Protein AF-A0A7C1NI62-F1 (afdb_monomer_lite)

Sequence (114 aa):
SSSGKDPSDSQQQLIILHDILIEHLDREDHMVYSRLREAALGNERVTTILDRFDDDLLELTIAAKEFFAVSSTDTKRRMDHIRDYGTFFIMLKEQLEREESILFPEYERLSNAS

Structure (mmCIF, N/CA/C/O backbone):
data_AF-A0A7C1NI62-F1
#
_entry.id   AF-A0A7C1NI62-F1
#
loop_
_atom_site.group_PDB
_atom_site.id
_atom_site.type_symbol
_atom_site.label_atom_id
_atom_site.label_alt_id
_atom_site.label_comp_id
_atom_site.label_asym_id
_atom_site.label_entity_id
_atom_site.label_seq_id
_atom_site.pdbx_PDB_ins_code
_atom_site.Cartn_x
_atom_site.Cartn_y
_atom_site.Cartn_z
_atom_site.occupancy
_atom_site.B_iso_or_equiv
_atom_site.auth_seq_id
_atom_site.auth_comp_id
_atom_site.auth_asym_id
_atom_site.auth_atom_id
_atom_site.pdbx_PDB_model_num
ATOM 1 N N . SER A 1 1 ? 34.321 7.504 -23.810 1.00 35.88 1 SER A N 1
ATOM 2 C CA . SER A 1 1 ? 33.676 6.228 -24.169 1.00 35.88 1 SER A CA 1
ATOM 3 C C . SER A 1 1 ? 32.453 6.029 -23.303 1.00 35.88 1 SER A C 1
ATOM 5 O O . SER A 1 1 ? 32.508 6.342 -22.121 1.00 35.88 1 SER A O 1
ATOM 7 N N . SER A 1 2 ? 31.342 5.645 -23.925 1.00 43.16 2 SER A N 1
ATOM 8 C CA . SER A 1 2 ? 29.996 5.590 -23.354 1.00 43.16 2 SER A CA 1
ATOM 9 C C . SER A 1 2 ? 29.903 4.654 -22.150 1.00 43.16 2 SER A C 1
ATOM 11 O O . SER A 1 2 ? 30.190 3.466 -22.276 1.00 43.16 2 SER A O 1
ATOM 13 N N . SER A 1 3 ? 29.439 5.176 -21.015 1.00 47.72 3 SER A N 1
ATOM 14 C CA . SER A 1 3 ? 28.940 4.362 -19.906 1.00 47.72 3 SER A CA 1
ATOM 15 C C . SER A 1 3 ? 27.538 3.873 -20.278 1.00 47.72 3 SER A C 1
ATOM 17 O O . SER A 1 3 ? 26.534 4.494 -19.938 1.00 47.72 3 SER A O 1
ATOM 19 N N . GLY A 1 4 ? 27.474 2.835 -21.109 1.00 45.53 4 GLY A N 1
ATOM 20 C CA . GLY A 1 4 ? 26.253 2.066 -21.309 1.00 45.53 4 GLY A CA 1
ATOM 21 C C . GLY A 1 4 ? 26.228 0.983 -20.244 1.00 45.53 4 GLY A C 1
ATOM 22 O O . GLY A 1 4 ? 27.033 0.062 -20.321 1.00 45.53 4 GLY A O 1
ATOM 23 N N . LYS A 1 5 ? 25.360 1.113 -19.233 1.00 47.34 5 LYS A N 1
ATOM 24 C CA . LYS A 1 5 ? 25.010 -0.029 -18.378 1.00 47.34 5 LYS A CA 1
ATOM 25 C C . LYS A 1 5 ? 24.487 -1.138 -19.288 1.00 47.34 5 LYS A C 1
ATOM 27 O O . LYS A 1 5 ? 23.650 -0.863 -20.150 1.00 47.34 5 LYS A O 1
ATOM 32 N N . ASP A 1 6 ? 25.009 -2.345 -19.112 1.00 49.12 6 ASP A N 1
ATOM 33 C CA . ASP A 1 6 ? 24.606 -3.505 -19.898 1.00 49.12 6 ASP A CA 1
ATOM 34 C C . ASP A 1 6 ? 23.080 -3.700 -19.749 1.00 49.12 6 ASP A C 1
ATOM 36 O O . ASP A 1 6 ? 22.568 -3.651 -18.623 1.00 49.12 6 ASP A O 1
ATOM 40 N N . PRO A 1 7 ? 22.306 -3.855 -20.840 1.00 51.66 7 PRO A N 1
ATOM 41 C CA . PRO A 1 7 ? 20.851 -3.999 -20.770 1.00 51.66 7 PRO A CA 1
ATOM 42 C C . PRO A 1 7 ? 20.392 -5.157 -19.869 1.00 51.66 7 PRO A C 1
ATOM 44 O O . PRO A 1 7 ? 19.306 -5.077 -19.291 1.00 51.66 7 PRO A O 1
ATOM 47 N N . SER A 1 8 ? 21.232 -6.188 -19.708 1.00 59.50 8 SER A N 1
ATOM 48 C CA . SER A 1 8 ? 21.014 -7.318 -18.797 1.00 59.50 8 SER A CA 1
ATOM 49 C C . SER A 1 8 ? 20.916 -6.887 -17.335 1.00 59.50 8 SER A C 1
ATOM 51 O O . SER A 1 8 ? 20.018 -7.334 -16.625 1.00 59.50 8 SER A O 1
ATOM 53 N N . ASP A 1 9 ? 21.777 -5.967 -16.897 1.00 69.81 9 ASP A N 1
ATOM 54 C CA . ASP A 1 9 ? 21.857 -5.548 -15.494 1.00 69.81 9 ASP A CA 1
ATOM 55 C C . ASP A 1 9 ? 20.628 -4.732 -15.088 1.00 69.81 9 ASP A C 1
ATOM 57 O O . ASP A 1 9 ? 20.131 -4.841 -13.970 1.00 69.81 9 ASP A O 1
ATOM 61 N N . SER A 1 10 ? 20.107 -3.922 -16.013 1.00 69.44 10 SER A N 1
ATOM 62 C CA . SER A 1 10 ? 18.945 -3.066 -15.747 1.00 69.44 10 SER A CA 1
ATOM 63 C C . SER A 1 10 ? 17.640 -3.868 -15.731 1.00 69.44 10 SER A C 1
ATOM 65 O O . SER A 1 10 ? 16.777 -3.620 -14.894 1.00 69.44 10 SER A O 1
ATOM 67 N N . GLN A 1 11 ? 17.502 -4.866 -16.610 1.00 71.62 11 GLN A N 1
ATOM 68 C CA . GLN A 1 11 ? 16.352 -5.777 -16.595 1.00 71.62 11 GLN A CA 1
ATOM 69 C C . GLN A 1 11 ? 16.352 -6.670 -15.353 1.00 71.62 11 GLN A C 1
ATOM 71 O O . GLN A 1 11 ? 15.312 -6.848 -14.724 1.00 71.62 11 GLN A O 1
ATOM 76 N N . GLN A 1 12 ? 17.518 -7.181 -14.958 1.00 78.06 12 GLN A N 1
ATOM 77 C CA . GLN A 1 12 ? 17.641 -7.993 -13.752 1.00 78.06 12 GLN A CA 1
ATOM 78 C C . GLN A 1 12 ? 17.304 -7.195 -12.484 1.00 78.06 12 GLN A C 1
ATOM 80 O O . GLN A 1 12 ? 16.636 -7.717 -11.596 1.00 78.06 12 GLN A O 1
ATOM 85 N N . GLN A 1 13 ? 17.690 -5.917 -12.413 1.00 80.44 13 GLN A N 1
ATOM 86 C CA . GLN A 1 13 ? 17.309 -5.031 -11.305 1.00 80.44 13 GLN A CA 1
ATOM 87 C C . GLN A 1 13 ? 15.797 -4.795 -11.219 1.00 80.44 13 GLN A C 1
ATOM 89 O O . GLN A 1 13 ? 15.260 -4.752 -10.116 1.00 80.44 13 GLN A O 1
ATOM 94 N N . LEU A 1 14 ? 15.103 -4.679 -12.356 1.00 78.81 14 LEU A N 1
ATOM 95 C CA . LEU A 1 14 ? 13.644 -4.533 -12.376 1.00 78.81 14 LEU A CA 1
ATOM 96 C C . LEU A 1 14 ? 12.926 -5.795 -11.889 1.00 78.81 14 LEU A C 1
ATOM 98 O O . LEU A 1 14 ? 11.944 -5.678 -11.165 1.00 78.81 14 LEU A O 1
ATOM 102 N N . ILE A 1 15 ? 13.431 -6.983 -12.237 1.00 81.44 15 ILE A N 1
ATOM 103 C CA . ILE A 1 15 ? 12.891 -8.258 -11.737 1.00 81.44 15 ILE A CA 1
ATOM 104 C C . ILE A 1 15 ? 13.082 -8.356 -10.221 1.00 81.44 15 ILE A C 1
ATOM 106 O O . ILE A 1 15 ? 12.140 -8.655 -9.500 1.00 81.44 15 ILE A O 1
ATOM 110 N N . ILE A 1 16 ? 14.277 -8.031 -9.721 1.00 86.12 16 ILE A N 1
ATOM 111 C CA . ILE A 1 16 ? 14.546 -8.035 -8.277 1.00 86.12 16 ILE A CA 1
ATOM 112 C C . ILE A 1 16 ? 13.618 -7.054 -7.549 1.00 86.12 16 ILE A C 1
ATOM 114 O O . ILE A 1 16 ? 13.064 -7.391 -6.507 1.00 86.12 16 ILE A O 1
ATOM 118 N N . LEU A 1 17 ? 13.429 -5.849 -8.094 1.00 84.81 17 LEU A N 1
ATOM 119 C CA . LEU A 1 17 ? 12.518 -4.860 -7.518 1.00 84.81 17 LEU A CA 1
ATOM 120 C C . LEU A 1 17 ? 11.069 -5.361 -7.501 1.00 84.81 17 LEU A C 1
ATOM 122 O O . LEU A 1 17 ? 10.385 -5.176 -6.499 1.00 84.81 17 LEU A O 1
ATOM 126 N N . HIS A 1 18 ? 10.614 -5.983 -8.592 1.00 85.94 18 HIS A N 1
ATOM 127 C CA . HIS A 1 18 ? 9.293 -6.601 -8.669 1.00 85.94 18 HIS A CA 1
ATOM 128 C C . HIS A 1 18 ? 9.100 -7.627 -7.549 1.00 85.94 18 HIS A C 1
ATOM 130 O O . HIS A 1 18 ? 8.122 -7.551 -6.812 1.00 85.94 18 HIS A O 1
ATOM 136 N N . ASP A 1 19 ? 10.050 -8.546 -7.388 1.00 87.88 19 ASP A N 1
ATOM 137 C CA . ASP A 1 19 ? 9.937 -9.630 -6.413 1.00 87.88 19 ASP A CA 1
ATOM 138 C C . ASP A 1 19 ? 9.943 -9.102 -4.971 1.00 87.88 19 ASP A C 1
ATOM 140 O O . ASP A 1 19 ? 9.117 -9.523 -4.164 1.00 87.88 19 ASP A O 1
ATOM 144 N N . ILE A 1 20 ? 10.801 -8.118 -4.668 1.00 90.50 20 ILE A N 1
ATOM 145 C CA . ILE A 1 20 ? 10.824 -7.442 -3.360 1.00 90.50 20 ILE A CA 1
ATOM 146 C C . ILE A 1 20 ? 9.487 -6.750 -3.077 1.00 90.50 20 ILE A C 1
ATOM 148 O O . ILE A 1 20 ? 8.977 -6.837 -1.963 1.00 90.50 20 ILE A O 1
ATOM 152 N N . LEU A 1 21 ? 8.917 -6.057 -4.067 1.00 89.06 21 LEU A N 1
ATOM 153 C CA . LEU A 1 21 ? 7.648 -5.355 -3.896 1.00 89.06 21 LEU A CA 1
ATOM 154 C C . LEU A 1 21 ? 6.494 -6.333 -3.654 1.00 89.06 21 LEU A C 1
ATOM 156 O O . LEU A 1 21 ? 5.674 -6.095 -2.773 1.00 89.06 21 LEU A O 1
ATOM 160 N N . ILE A 1 22 ? 6.440 -7.441 -4.396 1.00 90.06 22 ILE A N 1
ATOM 161 C CA . ILE A 1 22 ? 5.418 -8.474 -4.194 1.00 90.06 22 ILE A CA 1
ATOM 162 C C . ILE A 1 22 ? 5.536 -9.094 -2.801 1.00 90.06 22 ILE A C 1
ATOM 164 O O . ILE A 1 22 ? 4.525 -9.225 -2.117 1.00 90.06 22 ILE A O 1
ATOM 168 N N . GLU A 1 23 ? 6.748 -9.438 -2.360 1.00 92.69 23 GLU A N 1
ATOM 169 C CA . GLU A 1 23 ? 6.968 -9.982 -1.014 1.00 92.69 23 GLU A CA 1
ATOM 170 C C . GLU A 1 23 ? 6.544 -8.988 0.078 1.00 92.69 23 GLU A C 1
ATOM 172 O O . GLU A 1 23 ? 5.929 -9.371 1.074 1.00 92.69 23 GLU A O 1
ATOM 177 N N . HIS A 1 24 ? 6.849 -7.704 -0.116 1.00 91.56 24 HIS A N 1
ATOM 178 C CA . HIS A 1 24 ? 6.466 -6.645 0.807 1.00 91.56 24 HIS A CA 1
ATOM 179 C C . HIS A 1 24 ? 4.941 -6.508 0.928 1.00 91.56 24 HIS A C 1
ATOM 181 O O . HIS A 1 24 ? 4.420 -6.602 2.039 1.00 91.56 24 HIS A O 1
ATOM 187 N N . LEU A 1 25 ? 4.235 -6.386 -0.199 1.00 91.44 25 LEU A N 1
ATOM 188 C CA . LEU A 1 25 ? 2.775 -6.252 -0.232 1.00 91.44 25 LEU A CA 1
ATOM 189 C C . LEU A 1 25 ? 2.072 -7.488 0.347 1.00 91.44 25 LEU A C 1
ATOM 191 O O . LEU A 1 25 ? 1.110 -7.360 1.100 1.00 91.44 25 LEU A O 1
ATOM 195 N N . ASP A 1 26 ? 2.567 -8.691 0.040 1.00 92.56 26 ASP A N 1
ATOM 196 C CA . ASP A 1 26 ? 2.017 -9.935 0.587 1.00 92.56 26 ASP A CA 1
ATOM 197 C C . ASP A 1 26 ? 2.152 -9.974 2.114 1.00 92.56 26 ASP A C 1
ATOM 199 O O . ASP A 1 26 ? 1.212 -10.322 2.834 1.00 92.56 26 ASP A O 1
ATOM 203 N N . ARG A 1 27 ? 3.305 -9.551 2.639 1.00 93.75 27 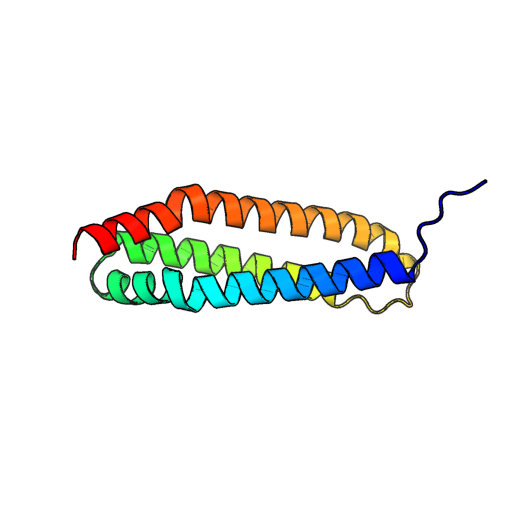ARG A N 1
ATOM 204 C CA . ARG A 1 27 ? 3.527 -9.472 4.082 1.00 93.75 27 ARG A CA 1
ATOM 205 C C . ARG A 1 27 ? 2.583 -8.477 4.750 1.00 93.75 27 ARG A C 1
ATOM 207 O O . ARG A 1 27 ? 2.051 -8.775 5.821 1.00 93.75 27 ARG A O 1
ATOM 214 N N . GLU A 1 28 ? 2.392 -7.307 4.157 1.00 93.44 28 GLU A N 1
ATOM 215 C CA . GLU A 1 28 ? 1.485 -6.292 4.689 1.00 93.44 28 GLU A CA 1
ATOM 216 C C . GLU A 1 28 ? 0.035 -6.753 4.665 1.00 93.44 28 GLU A C 1
ATOM 218 O O . GLU A 1 28 ? -0.675 -6.554 5.655 1.00 93.44 28 GLU A O 1
ATOM 223 N N . ASP A 1 29 ? -0.396 -7.419 3.591 1.00 93.38 29 ASP A N 1
ATOM 224 C CA . ASP A 1 29 ? -1.754 -7.944 3.488 1.00 93.38 29 ASP A CA 1
ATOM 225 C C . ASP A 1 29 ? -2.054 -8.934 4.623 1.00 93.38 29 ASP A C 1
ATOM 227 O O . ASP A 1 29 ? -3.054 -8.805 5.342 1.00 93.38 29 ASP A O 1
ATOM 231 N N . HIS A 1 30 ? -1.126 -9.867 4.852 1.00 94.00 30 HIS A N 1
ATOM 232 C CA . HIS A 1 30 ? -1.252 -10.894 5.881 1.00 94.00 30 HIS A CA 1
ATOM 233 C C . HIS A 1 30 ? -1.138 -10.350 7.308 1.00 94.00 30 HIS A C 1
ATOM 235 O O . HIS A 1 30 ? -1.847 -10.823 8.199 1.00 94.00 30 HIS A O 1
ATOM 241 N N . MET A 1 31 ? -0.234 -9.398 7.555 1.00 92.56 31 MET A N 1
ATOM 242 C CA . MET A 1 31 ? 0.067 -8.932 8.912 1.00 92.56 31 MET A CA 1
ATOM 243 C C . MET A 1 31 ? -0.766 -7.722 9.333 1.00 92.56 31 MET A C 1
ATOM 245 O O . MET A 1 31 ? -1.288 -7.693 10.447 1.00 92.56 31 MET A O 1
ATOM 249 N N . VAL A 1 32 ? -0.866 -6.717 8.465 1.00 94.25 32 VAL A N 1
ATOM 250 C CA . VAL A 1 32 ? -1.407 -5.396 8.802 1.00 94.25 32 VAL A CA 1
ATOM 251 C C . VAL A 1 32 ? -2.840 -5.276 8.305 1.00 94.25 32 VAL A C 1
ATOM 253 O O . VAL A 1 32 ? -3.761 -5.148 9.117 1.00 94.25 32 VAL A O 1
ATOM 256 N N . TYR A 1 33 ? -3.054 -5.372 6.991 1.00 94.38 33 TYR A N 1
ATOM 257 C CA . TYR A 1 33 ? -4.372 -5.141 6.398 1.00 94.38 33 TYR A CA 1
ATOM 258 C C . TYR A 1 33 ? -5.399 -6.166 6.875 1.00 94.38 33 TYR A C 1
ATOM 260 O O . TYR A 1 33 ? -6.515 -5.785 7.214 1.00 94.38 33 TYR A O 1
ATOM 268 N N . SER A 1 34 ? -5.032 -7.447 6.992 1.00 94.12 34 SER A N 1
ATOM 269 C CA . SER A 1 34 ? -5.895 -8.487 7.571 1.00 94.12 34 SER A CA 1
ATOM 270 C C . SER A 1 34 ? -6.450 -8.086 8.944 1.00 94.12 34 SER A C 1
ATOM 272 O O . SER A 1 34 ? -7.665 -8.063 9.154 1.00 94.12 34 SER A O 1
ATOM 274 N N . ARG A 1 35 ? -5.572 -7.664 9.862 1.00 93.38 35 ARG A N 1
ATOM 275 C CA . ARG A 1 35 ? -5.964 -7.282 11.222 1.00 93.38 35 ARG A CA 1
ATOM 276 C C . ARG A 1 35 ? -6.821 -6.018 11.246 1.00 93.38 35 ARG A C 1
ATOM 278 O O . ARG A 1 35 ? -7.772 -5.924 12.024 1.00 93.38 35 ARG A O 1
ATOM 285 N N . LEU A 1 36 ? -6.494 -5.043 10.401 1.00 94.25 36 LEU A N 1
ATOM 286 C CA . LEU A 1 36 ? -7.285 -3.824 10.271 1.00 94.25 36 LEU A CA 1
ATOM 287 C C . LEU A 1 36 ? -8.673 -4.119 9.696 1.00 94.25 36 LEU A C 1
ATOM 289 O O . LEU A 1 36 ? -9.654 -3.570 10.196 1.00 94.25 36 LEU A O 1
ATOM 293 N N . ARG A 1 37 ? -8.784 -5.022 8.713 1.00 95.19 37 ARG A N 1
ATOM 294 C CA . ARG A 1 37 ? -10.068 -5.450 8.133 1.00 95.19 37 ARG A CA 1
ATOM 295 C C . ARG A 1 37 ? -10.968 -6.106 9.175 1.00 95.19 37 ARG A C 1
ATOM 297 O O . ARG A 1 37 ? -12.157 -5.806 9.226 1.00 95.19 37 ARG A O 1
ATOM 304 N N . GLU A 1 38 ? -10.410 -6.931 10.061 1.00 93.69 38 GLU A N 1
ATOM 305 C CA . GLU A 1 38 ? -11.161 -7.468 11.203 1.00 93.69 38 GLU A CA 1
ATOM 306 C C . GLU A 1 38 ? -11.666 -6.356 12.132 1.00 93.69 38 GLU A C 1
ATOM 308 O O . GLU A 1 38 ? -12.828 -6.357 12.541 1.00 93.69 38 GLU A O 1
ATOM 313 N N . ALA A 1 39 ? -10.802 -5.394 12.468 1.00 92.44 39 ALA A N 1
ATOM 314 C CA . ALA A 1 39 ? -11.152 -4.292 13.359 1.00 92.44 39 ALA A CA 1
ATOM 315 C C . ALA A 1 39 ? -12.194 -3.338 12.747 1.00 92.44 39 ALA A C 1
ATOM 317 O O . ALA A 1 39 ? -13.014 -2.776 13.478 1.00 92.44 39 ALA A O 1
ATOM 318 N N . ALA A 1 40 ? -12.202 -3.183 11.422 1.00 95.12 40 ALA A N 1
ATOM 319 C CA . ALA A 1 40 ? -13.137 -2.330 10.694 1.00 95.12 40 ALA A CA 1
ATOM 320 C C . ALA A 1 40 ? -14.605 -2.766 10.839 1.00 95.12 40 ALA A C 1
ATOM 322 O O . ALA A 1 40 ? -15.491 -1.920 10.756 1.00 95.12 40 ALA A O 1
ATOM 323 N N . LEU A 1 41 ? -14.886 -4.042 11.138 1.00 92.50 41 LEU A N 1
ATOM 324 C CA . LEU A 1 41 ? -16.257 -4.565 11.282 1.00 92.50 41 LEU A CA 1
ATOM 325 C C . LEU A 1 41 ? -17.099 -3.843 12.350 1.00 92.50 41 LEU A C 1
ATOM 327 O O . LEU A 1 41 ? -18.327 -3.903 12.309 1.00 92.50 41 LEU A O 1
ATOM 331 N N . GLY A 1 42 ? -16.459 -3.167 13.305 1.00 90.56 42 GLY A N 1
ATOM 332 C CA . GLY A 1 42 ? -17.132 -2.372 14.335 1.00 90.56 42 GLY A CA 1
ATOM 333 C C . GLY A 1 42 ? -16.493 -1.008 14.580 1.00 90.56 42 GLY A C 1
ATOM 334 O O . GLY A 1 42 ? -16.770 -0.391 15.608 1.00 90.56 42 GLY A O 1
ATOM 335 N N . ASN A 1 43 ? -15.613 -0.548 13.687 1.00 93.12 43 ASN A N 1
ATOM 336 C CA . ASN A 1 43 ? -14.837 0.671 13.884 1.00 93.12 43 ASN A CA 1
ATOM 337 C C . ASN A 1 43 ? -14.795 1.515 12.604 1.00 93.12 43 ASN A C 1
ATOM 339 O O . ASN A 1 43 ? -13.904 1.353 11.774 1.00 93.12 43 ASN A O 1
ATOM 343 N N . GLU A 1 44 ? -15.725 2.468 12.503 1.00 94.38 44 GLU A N 1
ATOM 344 C CA . GLU A 1 44 ? -15.892 3.366 11.348 1.00 94.38 44 GLU A CA 1
ATOM 345 C C . GLU A 1 44 ? -14.620 4.156 11.003 1.00 94.38 44 GLU A C 1
ATOM 347 O O . GLU A 1 44 ? -14.335 4.410 9.830 1.00 94.38 44 GLU A O 1
ATOM 352 N N . ARG A 1 45 ? -13.805 4.500 12.010 1.00 92.75 45 ARG A N 1
ATOM 353 C CA . ARG A 1 45 ? -12.509 5.149 11.780 1.00 92.75 45 ARG A CA 1
ATOM 354 C C . ARG A 1 45 ? -11.574 4.229 10.997 1.00 92.75 45 ARG A C 1
ATOM 356 O O . ARG A 1 45 ? -10.923 4.695 10.070 1.00 92.75 45 ARG A O 1
ATOM 363 N N . VAL A 1 46 ? -11.494 2.953 11.373 1.00 95.00 46 VAL A N 1
ATOM 364 C CA . VAL A 1 46 ? -10.631 1.973 10.693 1.00 95.00 46 VAL A CA 1
ATOM 365 C C . VAL A 1 46 ? -11.180 1.658 9.304 1.00 95.00 46 VAL A C 1
ATOM 367 O O . VAL A 1 46 ? -10.396 1.597 8.366 1.00 95.00 46 VAL A O 1
ATOM 370 N N . THR A 1 47 ? -12.505 1.562 9.148 1.00 96.12 47 THR A N 1
ATOM 371 C CA . THR A 1 47 ? -13.158 1.425 7.834 1.00 96.12 47 THR A CA 1
ATOM 372 C C . THR A 1 47 ? -12.761 2.560 6.896 1.00 96.12 47 THR A C 1
ATOM 374 O O . THR A 1 47 ? -12.230 2.308 5.825 1.00 96.12 47 THR A O 1
ATOM 377 N N . THR A 1 48 ? -12.903 3.812 7.340 1.00 95.19 48 THR A N 1
ATOM 378 C CA . THR A 1 48 ? -12.566 4.990 6.521 1.00 95.19 48 THR A CA 1
ATOM 379 C C . THR A 1 48 ? -11.084 5.033 6.144 1.00 95.19 48 THR A C 1
ATOM 381 O O . THR A 1 48 ? -10.726 5.506 5.067 1.00 95.19 48 THR A O 1
ATOM 384 N N . ILE A 1 49 ? -10.204 4.581 7.045 1.00 94.19 49 ILE A N 1
ATOM 385 C CA . ILE A 1 49 ? -8.778 4.466 6.736 1.00 94.19 49 ILE A CA 1
ATOM 386 C C . ILE A 1 49 ? -8.594 3.427 5.630 1.00 94.19 49 ILE A C 1
ATOM 388 O O . ILE A 1 49 ? -8.015 3.769 4.608 1.00 94.19 49 ILE A O 1
ATOM 392 N N . LEU A 1 50 ? -9.115 2.211 5.798 1.00 95.69 50 LEU A N 1
ATOM 393 C CA . LEU A 1 50 ? -8.949 1.139 4.816 1.00 95.69 50 LEU A CA 1
ATOM 394 C C . LEU A 1 50 ? -9.514 1.491 3.443 1.00 95.69 50 LEU A C 1
ATOM 396 O O . LEU A 1 50 ? -8.792 1.317 2.473 1.00 95.69 50 LEU A O 1
ATOM 400 N N . ASP A 1 51 ? -10.713 2.070 3.364 1.00 94.62 51 ASP A N 1
ATOM 401 C CA . ASP A 1 51 ? -11.322 2.453 2.083 1.00 94.62 51 ASP A CA 1
ATOM 402 C C . ASP A 1 51 ? -10.397 3.382 1.278 1.00 94.62 51 ASP A C 1
ATOM 404 O O . ASP A 1 51 ? -10.197 3.205 0.080 1.00 94.62 51 ASP A O 1
ATOM 408 N N . ARG A 1 52 ? -9.751 4.342 1.955 1.00 92.12 52 ARG A N 1
ATOM 409 C CA . ARG A 1 52 ? -8.798 5.251 1.308 1.00 92.12 52 ARG A CA 1
ATOM 410 C C . ARG A 1 52 ? -7.521 4.541 0.853 1.00 92.12 52 ARG A C 1
ATOM 412 O O . ARG A 1 52 ? -6.940 4.931 -0.151 1.00 92.12 52 ARG A O 1
ATOM 419 N N . PHE A 1 53 ? -7.040 3.563 1.616 1.00 94.00 53 PHE A N 1
ATOM 420 C CA . PHE A 1 53 ? -5.861 2.789 1.224 1.00 94.00 53 PHE A CA 1
ATOM 421 C C . PHE A 1 53 ? -6.176 1.800 0.096 1.00 94.00 53 PHE A C 1
ATOM 423 O O . PHE A 1 53 ? -5.322 1.603 -0.759 1.00 94.00 53 PHE A O 1
ATOM 430 N N . ASP A 1 54 ? -7.385 1.238 0.044 1.00 91.62 54 ASP A N 1
ATOM 431 C CA . ASP A 1 54 ? -7.827 0.353 -1.038 1.00 91.62 54 ASP A CA 1
ATOM 432 C C . ASP A 1 54 ? -7.899 1.101 -2.381 1.00 91.62 54 ASP A C 1
ATOM 434 O O . ASP A 1 54 ? -7.435 0.578 -3.398 1.00 91.62 54 ASP A O 1
ATOM 438 N N . ASP A 1 55 ? -8.412 2.338 -2.385 1.00 91.00 55 ASP A N 1
ATOM 439 C CA . ASP A 1 55 ? -8.420 3.200 -3.575 1.00 91.00 55 ASP A CA 1
ATOM 440 C C . ASP A 1 55 ? -6.988 3.501 -4.061 1.00 91.00 55 ASP A C 1
ATOM 442 O O . ASP A 1 55 ? -6.667 3.289 -5.236 1.00 91.00 55 ASP A O 1
ATOM 446 N N . ASP A 1 56 ? -6.099 3.919 -3.152 1.00 90.00 56 ASP A N 1
ATOM 447 C CA . ASP A 1 56 ? -4.701 4.233 -3.479 1.00 90.00 56 ASP A CA 1
ATOM 448 C C . ASP A 1 56 ? -3.939 2.980 -3.975 1.00 90.00 56 ASP A C 1
ATOM 450 O O . ASP A 1 56 ? -3.204 3.032 -4.969 1.00 90.00 56 ASP A O 1
ATOM 454 N N . LEU A 1 57 ? -4.151 1.818 -3.341 1.00 89.94 57 LEU A N 1
ATOM 455 C CA . LEU A 1 57 ? -3.563 0.538 -3.755 1.00 89.94 57 LEU A CA 1
ATOM 456 C C . LEU A 1 57 ? -4.081 0.075 -5.119 1.00 89.94 57 LEU A C 1
ATOM 458 O O . LEU A 1 57 ? -3.321 -0.523 -5.890 1.00 89.94 57 LEU A O 1
ATOM 462 N N . LEU A 1 58 ? -5.349 0.337 -5.446 1.00 90.00 58 LEU A N 1
ATOM 463 C CA . LEU A 1 58 ? -5.906 0.027 -6.760 1.00 90.00 58 LEU A CA 1
ATOM 464 C C . LEU A 1 58 ? -5.201 0.840 -7.852 1.00 90.00 58 LEU A C 1
ATOM 466 O O . LEU A 1 58 ? -4.767 0.262 -8.856 1.00 90.00 58 LEU A O 1
ATOM 470 N N . GLU A 1 59 ?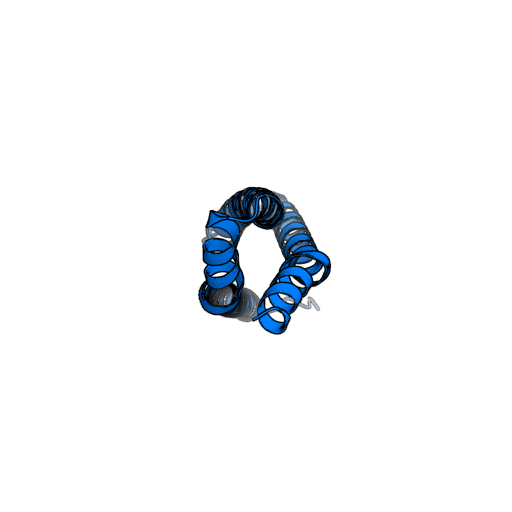 -5.046 2.149 -7.650 1.00 89.44 59 GLU A N 1
ATOM 471 C CA . GLU A 1 59 ? -4.329 3.023 -8.584 1.00 89.44 59 GLU A CA 1
ATOM 472 C C . GLU A 1 59 ? -2.860 2.603 -8.732 1.00 89.44 59 GLU A C 1
ATOM 474 O O . GLU A 1 59 ? -2.365 2.441 -9.855 1.00 89.44 59 GLU A O 1
ATOM 479 N N . LEU A 1 60 ? -2.178 2.331 -7.615 1.00 89.50 60 LEU A N 1
ATOM 480 C CA . LEU A 1 60 ? -0.795 1.857 -7.609 1.00 89.50 60 LEU A CA 1
ATOM 481 C C . LEU A 1 60 ? -0.644 0.516 -8.339 1.00 89.50 60 LEU A C 1
ATOM 483 O O . LEU A 1 60 ? 0.300 0.328 -9.107 1.00 89.50 60 LEU A O 1
ATOM 487 N N . THR A 1 61 ? -1.591 -0.406 -8.157 1.00 87.38 61 THR A N 1
ATOM 488 C CA . THR A 1 61 ? -1.588 -1.716 -8.824 1.00 87.38 61 THR A CA 1
ATOM 489 C C . THR A 1 61 ? -1.753 -1.583 -10.337 1.00 87.38 61 THR A C 1
ATOM 491 O O . THR A 1 61 ? -1.127 -2.328 -11.099 1.00 87.38 61 THR A O 1
ATOM 494 N N . ILE A 1 62 ? -2.592 -0.653 -10.800 1.00 87.06 62 ILE A N 1
ATOM 495 C CA . ILE A 1 62 ? -2.751 -0.363 -12.231 1.00 87.06 62 ILE A CA 1
ATOM 496 C C . ILE A 1 62 ? -1.433 0.180 -12.795 1.00 87.06 62 ILE A C 1
ATOM 498 O O . ILE A 1 62 ? -0.919 -0.382 -13.765 1.00 87.06 62 ILE A O 1
ATOM 502 N N . ALA A 1 63 ? -0.838 1.180 -12.139 1.00 84.81 63 ALA A N 1
ATOM 503 C CA . ALA A 1 63 ? 0.443 1.757 -12.548 1.00 84.81 63 ALA A CA 1
ATOM 504 C C . ALA A 1 63 ? 1.579 0.715 -12.556 1.00 84.81 63 ALA A C 1
ATOM 506 O O . ALA A 1 63 ? 2.369 0.661 -13.500 1.00 84.81 63 ALA A O 1
ATOM 507 N N . ALA A 1 64 ? 1.633 -0.172 -11.555 1.00 83.56 64 ALA A N 1
ATOM 508 C CA . ALA A 1 64 ? 2.612 -1.256 -11.484 1.00 83.56 64 ALA A CA 1
ATOM 509 C C . ALA A 1 64 ? 2.475 -2.228 -12.665 1.00 83.56 64 ALA A C 1
ATOM 511 O O . ALA A 1 64 ? 3.469 -2.605 -13.288 1.00 83.56 64 ALA A O 1
ATOM 512 N N . LYS A 1 65 ? 1.244 -2.624 -13.017 1.00 81.62 65 LYS A N 1
ATOM 513 C CA . LYS A 1 65 ? 0.999 -3.504 -14.171 1.00 81.62 65 LYS A CA 1
ATOM 514 C C . LYS A 1 65 ? 1.480 -2.867 -15.466 1.00 81.62 65 LYS A C 1
ATOM 516 O O . LYS A 1 65 ? 2.117 -3.544 -16.266 1.00 81.62 65 LYS A O 1
ATOM 521 N N . GLU A 1 66 ? 1.199 -1.585 -15.671 1.00 80.25 66 GLU A N 1
ATOM 522 C CA . GLU A 1 66 ? 1.652 -0.854 -16.857 1.00 80.25 66 GLU A CA 1
ATOM 523 C C . GLU A 1 66 ? 3.180 -0.746 -16.913 1.00 80.25 66 GLU A C 1
ATOM 525 O O . GLU A 1 66 ? 3.779 -0.984 -17.965 1.00 80.25 66 GLU A O 1
ATOM 530 N N . PHE A 1 67 ? 3.811 -0.484 -15.767 1.00 78.50 67 PHE A N 1
ATOM 531 C CA . PHE A 1 67 ? 5.260 -0.414 -15.605 1.00 78.50 67 PHE A CA 1
ATOM 532 C C . PHE A 1 67 ? 5.958 -1.745 -15.931 1.00 78.50 67 PHE A C 1
ATOM 534 O O . PHE A 1 67 ? 6.907 -1.778 -16.717 1.00 78.50 67 PHE A O 1
ATOM 541 N N . PHE A 1 68 ? 5.480 -2.859 -15.366 1.00 76.12 68 PHE A N 1
ATOM 542 C CA . PHE A 1 68 ? 6.104 -4.177 -15.533 1.00 76.12 68 PHE A CA 1
ATOM 543 C C . PHE A 1 68 ? 5.700 -4.896 -16.833 1.00 76.12 68 PHE A C 1
ATOM 545 O O . PHE A 1 68 ? 6.401 -5.811 -17.263 1.00 76.12 68 PHE A O 1
ATOM 552 N N . ALA A 1 69 ? 4.623 -4.482 -17.515 1.00 75.12 69 ALA A N 1
ATOM 553 C CA . ALA A 1 69 ? 4.169 -5.095 -18.772 1.00 75.12 69 ALA A CA 1
ATOM 554 C C . ALA A 1 69 ? 5.099 -4.851 -19.981 1.00 75.12 69 ALA A C 1
ATOM 556 O O . ALA A 1 69 ? 4.854 -5.372 -21.077 1.00 75.12 69 ALA A O 1
ATOM 557 N N . VAL A 1 70 ? 6.163 -4.058 -19.835 1.00 63.88 70 VAL A N 1
ATOM 558 C CA . VAL A 1 70 ? 7.035 -3.682 -20.953 1.00 63.88 70 VAL A CA 1
ATOM 559 C C . VAL A 1 70 ? 7.976 -4.827 -21.337 1.00 63.88 70 VAL A C 1
ATOM 561 O O . VAL A 1 70 ? 9.090 -4.951 -20.832 1.00 63.88 70 VAL A O 1
ATOM 564 N N . SER A 1 71 ? 7.562 -5.623 -22.328 1.00 51.69 71 SER A N 1
ATOM 565 C CA . SER A 1 71 ? 8.484 -6.448 -23.117 1.00 51.69 71 SER A CA 1
ATOM 566 C C . SER A 1 71 ? 9.153 -5.612 -24.219 1.00 51.69 71 SER A C 1
ATOM 568 O O . SER A 1 71 ? 8.546 -4.807 -24.929 1.00 51.69 71 SER A O 1
ATOM 570 N N . SER A 1 72 ? 10.465 -5.772 -24.321 1.00 50.56 72 SER A N 1
ATOM 571 C CA . SER A 1 72 ? 11.427 -4.874 -24.953 1.00 50.56 72 SER A CA 1
ATOM 572 C C . SER A 1 72 ? 11.471 -4.940 -26.489 1.00 50.56 72 SER A C 1
ATOM 574 O O . SER A 1 72 ? 12.440 -5.461 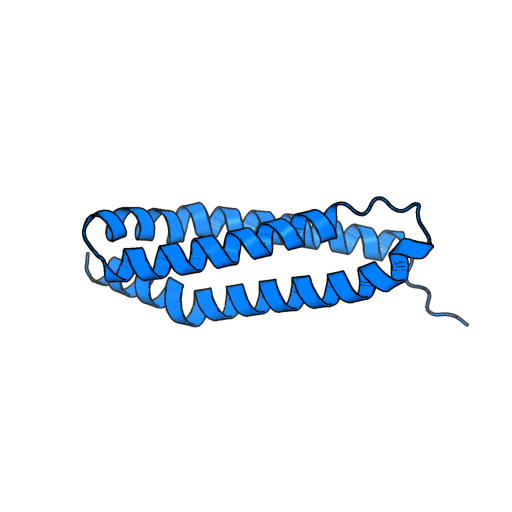-27.042 1.00 50.56 72 SER A O 1
ATOM 576 N N . THR A 1 73 ? 10.478 -4.391 -27.205 1.00 52.06 73 THR A N 1
ATOM 577 C CA . THR A 1 73 ? 10.548 -4.312 -28.689 1.00 52.06 73 THR A CA 1
ATOM 578 C C . THR A 1 73 ? 10.148 -2.986 -29.350 1.00 52.06 73 THR A C 1
ATOM 580 O O . THR A 1 73 ? 10.599 -2.745 -30.470 1.00 52.06 73 THR A O 1
ATOM 583 N N . ASP A 1 74 ? 9.411 -2.074 -28.702 1.00 56.72 74 ASP A N 1
ATOM 584 C CA . ASP A 1 74 ? 8.971 -0.830 -29.362 1.00 56.72 74 ASP A CA 1
ATOM 585 C C . ASP A 1 74 ? 9.762 0.414 -28.913 1.00 56.72 74 ASP A C 1
ATOM 587 O O . ASP A 1 74 ? 9.825 0.781 -27.740 1.00 56.72 74 ASP A O 1
ATOM 591 N N . THR A 1 75 ? 10.397 1.084 -29.875 1.00 54.19 75 THR A N 1
ATOM 592 C CA . THR A 1 75 ? 11.339 2.187 -29.630 1.00 54.19 75 THR A CA 1
ATOM 593 C C . THR A 1 75 ? 10.629 3.520 -29.395 1.00 54.19 75 THR A C 1
ATOM 595 O O . THR A 1 75 ? 11.177 4.363 -28.689 1.00 54.19 75 THR A O 1
ATOM 598 N N . LYS A 1 76 ? 9.403 3.702 -29.913 1.00 55.50 76 LYS A N 1
ATOM 599 C CA . LYS A 1 76 ? 8.589 4.907 -29.657 1.00 55.50 76 LYS A CA 1
ATOM 600 C C . LYS A 1 76 ? 8.058 4.961 -28.225 1.00 55.50 76 LYS A C 1
ATOM 602 O O . LYS A 1 76 ? 7.971 6.039 -27.654 1.00 55.50 76 LYS A O 1
ATOM 607 N N . ARG A 1 77 ? 7.805 3.798 -27.626 1.00 56.81 77 ARG A N 1
ATOM 608 C CA . ARG A 1 77 ? 7.357 3.659 -26.237 1.00 56.81 77 ARG A CA 1
ATOM 609 C C . ARG A 1 77 ? 8.417 4.037 -25.192 1.00 56.81 77 ARG A C 1
ATOM 611 O O . ARG A 1 77 ? 8.072 4.302 -24.052 1.00 56.81 77 ARG A O 1
ATOM 618 N N . ARG A 1 78 ? 9.706 4.117 -25.552 1.00 54.91 78 ARG A N 1
ATOM 619 C CA . ARG A 1 78 ? 10.798 4.339 -24.580 1.00 54.91 78 ARG A CA 1
ATOM 620 C C . ARG A 1 78 ? 10.753 5.683 -23.841 1.00 54.91 78 ARG A C 1
ATOM 622 O O . ARG A 1 78 ? 11.165 5.718 -22.689 1.00 54.91 78 ARG A O 1
ATOM 629 N N . MET A 1 79 ? 10.308 6.774 -24.471 1.00 53.47 79 MET A N 1
ATOM 630 C CA . MET A 1 79 ? 10.257 8.095 -23.815 1.00 53.47 79 MET A CA 1
ATOM 631 C C . MET A 1 79 ? 9.021 8.273 -22.931 1.00 53.47 79 MET A C 1
ATOM 633 O O . MET A 1 79 ? 9.152 8.828 -21.842 1.00 53.47 79 MET A O 1
ATOM 637 N N . ASP A 1 80 ? 7.864 7.777 -23.371 1.00 58.91 80 ASP A N 1
ATOM 638 C CA . ASP A 1 80 ? 6.652 7.751 -22.545 1.00 58.91 80 ASP A CA 1
ATOM 639 C C . ASP A 1 80 ? 6.876 6.854 -21.320 1.00 58.91 80 ASP A C 1
ATOM 641 O O . ASP A 1 80 ? 6.625 7.281 -20.198 1.00 58.91 80 ASP A O 1
ATOM 645 N N . HIS A 1 81 ? 7.566 5.722 -21.498 1.00 58.91 81 HIS A N 1
ATOM 646 C CA . HIS A 1 81 ? 7.948 4.860 -20.386 1.00 58.91 81 HIS A CA 1
ATOM 647 C C . HIS A 1 81 ? 8.809 5.549 -19.330 1.00 58.91 81 HIS A C 1
ATOM 649 O O . HIS A 1 81 ? 8.537 5.362 -18.156 1.00 58.91 81 HIS A O 1
ATOM 655 N N . ILE A 1 82 ? 9.810 6.372 -19.684 1.00 59.75 82 ILE A N 1
ATOM 656 C CA . ILE A 1 82 ? 10.623 7.113 -18.688 1.00 59.75 82 ILE A CA 1
ATOM 657 C C . ILE A 1 82 ? 9.750 8.012 -17.798 1.00 59.75 82 ILE A C 1
ATOM 659 O O . ILE A 1 82 ? 10.051 8.171 -16.614 1.00 59.75 82 ILE A O 1
ATOM 663 N N . ARG A 1 83 ? 8.665 8.577 -18.341 1.00 62.53 83 ARG A N 1
ATOM 664 C CA . ARG A 1 83 ? 7.693 9.343 -17.554 1.00 62.53 83 ARG A CA 1
ATOM 665 C C . ARG A 1 83 ? 6.864 8.421 -16.656 1.00 62.53 83 ARG A C 1
ATOM 667 O O . ARG A 1 83 ? 6.721 8.732 -15.477 1.00 62.53 83 ARG A O 1
ATOM 674 N N . ASP A 1 84 ? 6.418 7.283 -17.180 1.00 65.38 84 ASP A N 1
ATOM 675 C CA . ASP A 1 84 ? 5.663 6.270 -16.428 1.00 65.38 84 ASP A CA 1
ATOM 676 C C . ASP A 1 84 ? 6.489 5.680 -15.266 1.00 65.38 84 ASP A C 1
ATOM 678 O O . ASP A 1 84 ? 5.959 5.485 -14.172 1.00 65.38 84 ASP A O 1
ATOM 682 N N . TYR A 1 85 ? 7.810 5.498 -15.453 1.00 70.75 85 TYR A N 1
ATOM 683 C CA . TYR A 1 85 ? 8.745 5.090 -14.394 1.00 70.75 85 TYR A CA 1
ATOM 684 C C . TYR A 1 85 ? 8.687 6.071 -13.215 1.00 70.75 85 TYR A C 1
ATOM 686 O O . TYR A 1 85 ? 8.521 5.656 -12.071 1.00 70.75 85 TYR A O 1
ATOM 694 N N . GLY A 1 86 ? 8.810 7.374 -13.485 1.00 78.69 86 GLY A N 1
ATOM 695 C CA . GLY A 1 86 ? 8.796 8.404 -12.444 1.00 78.69 86 GLY A CA 1
ATOM 696 C C . GLY A 1 86 ? 7.479 8.450 -11.672 1.00 78.69 86 GLY A C 1
ATOM 697 O O . GLY A 1 86 ? 7.499 8.531 -10.447 1.00 78.69 86 GLY A O 1
ATOM 698 N N . THR A 1 87 ? 6.351 8.351 -12.378 1.00 82.31 87 THR A N 1
ATOM 699 C CA . THR A 1 87 ? 5.019 8.358 -11.761 1.00 82.31 87 THR A CA 1
ATOM 700 C C . THR A 1 87 ? 4.831 7.175 -10.819 1.00 82.31 87 THR A C 1
ATOM 702 O O . THR A 1 87 ? 4.472 7.383 -9.663 1.00 82.31 87 THR A O 1
ATOM 705 N N . PHE A 1 88 ? 5.144 5.954 -11.265 1.00 85.94 88 PHE A N 1
ATOM 706 C CA . PHE A 1 88 ? 5.013 4.762 -10.425 1.00 85.94 88 PHE A CA 1
ATOM 707 C C . PHE A 1 88 ? 5.860 4.859 -9.149 1.00 85.94 88 PHE A C 1
ATOM 709 O O . PHE A 1 88 ? 5.360 4.597 -8.059 1.00 85.94 88 PHE A O 1
ATOM 716 N N . PHE A 1 89 ? 7.123 5.289 -9.257 1.00 86.19 89 PHE A N 1
ATOM 717 C CA . PHE A 1 89 ? 7.985 5.435 -8.080 1.00 86.19 89 PHE A CA 1
ATOM 718 C C . PHE A 1 89 ? 7.483 6.498 -7.100 1.00 86.19 89 PHE A C 1
ATOM 720 O O . PHE A 1 89 ? 7.642 6.320 -5.894 1.00 86.19 89 PHE A O 1
ATOM 727 N N . ILE A 1 90 ? 6.897 7.593 -7.593 1.00 90.44 90 ILE A N 1
ATOM 728 C CA . ILE A 1 90 ? 6.294 8.619 -6.734 1.00 90.44 90 ILE A CA 1
ATOM 729 C C . ILE A 1 90 ? 5.079 8.043 -6.007 1.00 90.44 90 ILE A C 1
ATOM 731 O O . ILE A 1 90 ? 5.032 8.137 -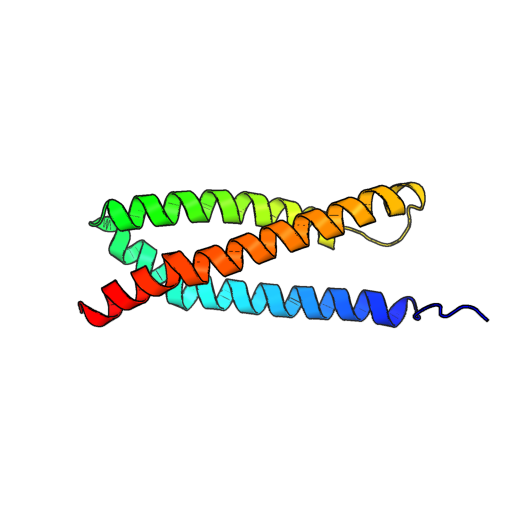4.787 1.00 90.44 90 ILE A O 1
ATOM 735 N N . MET A 1 91 ? 4.165 7.379 -6.722 1.00 91.69 91 MET A N 1
ATOM 736 C CA . MET A 1 91 ? 2.978 6.758 -6.121 1.00 91.69 91 MET A CA 1
ATOM 737 C C . MET A 1 91 ? 3.353 5.702 -5.079 1.00 91.69 91 MET A C 1
ATOM 739 O O . MET A 1 91 ? 2.823 5.711 -3.974 1.00 91.69 91 MET A O 1
ATOM 743 N N . LEU A 1 92 ? 4.310 4.824 -5.403 1.00 91.56 92 LEU A N 1
ATOM 744 C CA . LEU A 1 92 ? 4.796 3.810 -4.469 1.00 91.56 92 LEU A CA 1
ATOM 745 C C . LEU A 1 92 ? 5.388 4.462 -3.220 1.00 91.56 92 LEU A C 1
ATOM 747 O O . LEU A 1 92 ? 5.088 4.057 -2.105 1.00 91.56 92 LEU A O 1
ATOM 751 N N . LYS A 1 93 ? 6.222 5.489 -3.396 1.00 92.81 93 LYS A N 1
ATOM 752 C CA . LYS A 1 93 ? 6.826 6.196 -2.270 1.00 92.81 93 LYS A CA 1
ATOM 753 C C . LYS A 1 93 ? 5.764 6.855 -1.384 1.00 92.81 93 LYS A C 1
ATOM 755 O O . LYS A 1 93 ? 5.848 6.740 -0.166 1.00 92.81 93 LYS A O 1
ATOM 760 N N . GLU A 1 94 ? 4.796 7.542 -1.981 1.00 93.44 94 GLU A N 1
ATOM 761 C CA . GLU A 1 94 ? 3.705 8.186 -1.247 1.00 93.44 94 GLU A CA 1
ATOM 762 C C . GLU A 1 94 ? 2.865 7.159 -0.483 1.00 93.44 94 GLU A C 1
ATOM 764 O O . GLU A 1 94 ? 2.531 7.398 0.675 1.00 93.44 94 GLU A O 1
ATOM 769 N N . GLN A 1 95 ? 2.586 6.000 -1.086 1.00 94.44 95 GLN A N 1
ATOM 770 C CA . GLN A 1 95 ? 1.890 4.901 -0.423 1.00 94.44 95 GLN A CA 1
ATOM 771 C C . GLN A 1 95 ? 2.649 4.432 0.824 1.00 94.44 95 GLN A C 1
ATOM 773 O O . GLN A 1 95 ? 2.078 4.444 1.911 1.00 94.44 95 GLN A O 1
ATOM 778 N N . LEU A 1 96 ? 3.946 4.130 0.695 1.00 94.00 96 LEU A N 1
ATOM 779 C CA . LEU A 1 96 ? 4.783 3.691 1.818 1.00 94.00 96 LEU A CA 1
ATOM 780 C C . LEU A 1 96 ? 4.827 4.739 2.942 1.00 94.00 96 LEU A C 1
ATOM 782 O O . LEU A 1 96 ? 4.647 4.419 4.115 1.00 94.00 96 LEU A O 1
ATOM 786 N N . GLU A 1 97 ? 5.001 6.020 2.598 1.00 95.62 97 GLU A N 1
ATOM 787 C CA . GLU A 1 97 ? 5.001 7.112 3.582 1.00 95.62 97 GLU A CA 1
ATOM 788 C C . GLU A 1 97 ? 3.642 7.239 4.298 1.00 95.62 97 GLU A C 1
ATOM 790 O O . GLU A 1 97 ? 3.576 7.561 5.492 1.00 95.62 97 GLU A O 1
ATOM 795 N N . ARG A 1 98 ? 2.531 6.982 3.598 1.00 95.19 98 ARG A N 1
ATOM 796 C CA . ARG A 1 98 ? 1.189 6.967 4.197 1.00 95.19 98 ARG A CA 1
ATOM 797 C C . ARG A 1 98 ? 0.975 5.743 5.082 1.00 95.19 98 ARG A C 1
ATOM 799 O O . ARG A 1 98 ? 0.385 5.888 6.154 1.00 95.19 98 ARG A O 1
ATOM 806 N N . GLU A 1 99 ? 1.448 4.570 4.678 1.00 95.31 99 GLU A N 1
ATOM 807 C CA . GLU A 1 99 ? 1.389 3.353 5.492 1.00 95.31 99 GLU A CA 1
ATOM 808 C C . GLU A 1 99 ? 2.146 3.559 6.807 1.00 95.31 99 GLU A C 1
ATOM 810 O O . GLU A 1 99 ? 1.570 3.376 7.882 1.00 95.31 99 GLU A O 1
ATOM 815 N N . GLU A 1 100 ? 3.366 4.094 6.738 1.00 95.69 100 GLU A N 1
ATOM 816 C CA . GLU A 1 100 ? 4.191 4.411 7.908 1.00 95.69 100 GLU A CA 1
ATOM 817 C C . GLU A 1 100 ? 3.567 5.463 8.833 1.00 95.69 100 GLU A C 1
ATOM 819 O O . GLU A 1 100 ? 3.663 5.359 10.057 1.00 95.69 100 GLU A O 1
ATOM 824 N N . SER A 1 101 ? 2.925 6.491 8.274 1.00 96.12 101 SER A N 1
ATOM 825 C CA . SER A 1 101 ? 2.412 7.621 9.061 1.00 96.12 101 SER A CA 1
ATOM 826 C C . SER A 1 101 ? 0.971 7.462 9.549 1.00 96.12 101 SER A C 1
ATOM 828 O O . SER A 1 101 ? 0.571 8.155 10.489 1.00 96.12 101 SER A O 1
ATOM 830 N N . ILE A 1 102 ? 0.179 6.579 8.934 1.00 95.31 102 ILE A N 1
ATOM 831 C CA . ILE A 1 102 ? -1.258 6.436 9.216 1.00 95.31 102 ILE A CA 1
ATOM 832 C C . ILE A 1 102 ? -1.624 4.985 9.524 1.00 95.31 102 ILE A C 1
ATOM 834 O O . ILE A 1 102 ? -2.215 4.722 10.573 1.00 95.31 102 ILE A O 1
ATOM 8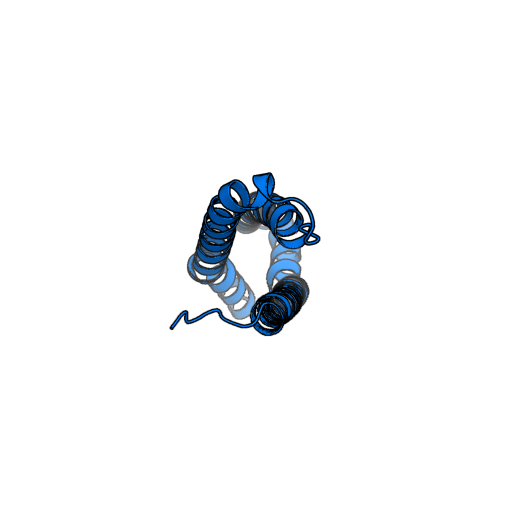38 N N . LEU A 1 103 ? -1.297 4.055 8.623 1.00 94.94 103 LEU A N 1
ATOM 839 C CA . LEU A 1 103 ? -1.774 2.673 8.702 1.00 94.94 103 LEU A CA 1
ATOM 840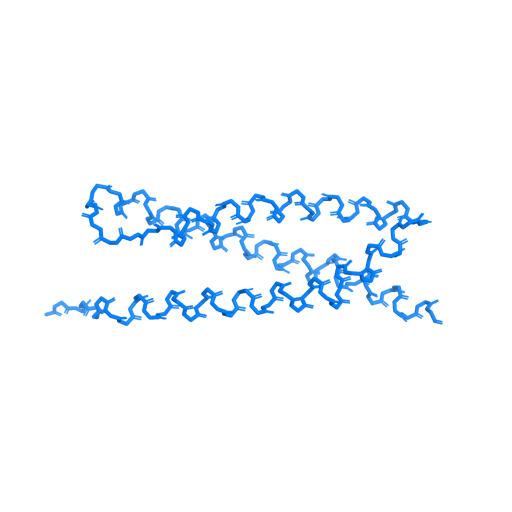 C C . LEU A 1 103 ? -1.101 1.907 9.850 1.00 94.94 103 LEU A C 1
ATOM 842 O O . LEU A 1 103 ? -1.792 1.320 10.686 1.00 94.94 103 LEU A O 1
ATOM 846 N N . PHE A 1 104 ? 0.231 1.959 9.941 1.00 94.50 104 PHE A N 1
ATOM 847 C CA . PHE A 1 104 ? 0.988 1.257 10.980 1.00 94.50 104 PHE A CA 1
ATOM 848 C C . PHE A 1 104 ? 0.694 1.786 12.390 1.00 94.50 104 PHE A C 1
ATOM 850 O O . PHE A 1 104 ? 0.434 0.961 13.267 1.00 94.50 104 PHE A O 1
ATOM 857 N N . PRO A 1 105 ? 0.607 3.109 12.645 1.00 94.94 105 PRO A N 1
ATOM 858 C CA . PRO A 1 105 ? 0.187 3.609 13.954 1.00 94.94 105 PRO A CA 1
ATOM 859 C C . PRO A 1 105 ? -1.219 3.151 14.358 1.00 94.94 105 PRO A C 1
ATOM 861 O O . PRO A 1 105 ? -1.470 2.862 15.529 1.00 94.94 105 PRO A O 1
ATOM 864 N N . GLU A 1 106 ? -2.154 3.062 13.408 1.00 94.12 106 GLU A N 1
ATOM 865 C CA . GLU A 1 106 ? -3.503 2.564 13.690 1.00 94.12 106 GLU A CA 1
ATOM 866 C C . GLU A 1 106 ? -3.490 1.061 14.019 1.00 94.12 106 GLU A C 1
ATOM 868 O O . GLU A 1 106 ? -4.156 0.627 14.964 1.00 94.12 106 GLU A O 1
ATOM 873 N N . TYR A 1 107 ? -2.678 0.279 13.305 1.00 94.56 107 TYR A N 1
ATOM 874 C CA . TYR A 1 107 ? -2.443 -1.134 13.604 1.00 94.56 107 TYR A CA 1
ATOM 875 C C . TYR A 1 107 ? -1.813 -1.339 14.992 1.00 94.56 107 TYR A C 1
ATOM 877 O O . TYR A 1 107 ? -2.290 -2.168 15.775 1.00 94.56 107 TYR A O 1
ATOM 885 N N . GLU A 1 108 ? -0.791 -0.558 15.347 1.00 93.50 108 GLU A N 1
ATOM 886 C CA . GLU A 1 108 ? -0.164 -0.598 16.674 1.00 93.50 108 GLU A CA 1
ATOM 887 C C . GLU A 1 108 ? -1.160 -0.226 17.775 1.00 93.50 108 GLU A C 1
ATOM 889 O O . GLU A 1 108 ? -1.228 -0.894 18.809 1.00 93.50 108 GLU A O 1
ATOM 894 N N . ARG A 1 109 ? -1.989 0.800 17.546 1.00 91.88 109 ARG A N 1
ATOM 895 C CA . ARG A 1 109 ? -3.038 1.218 18.485 1.00 91.88 109 ARG A CA 1
ATOM 896 C C . ARG A 1 109 ? -4.016 0.081 18.783 1.00 91.88 109 ARG A C 1
ATOM 898 O O . ARG A 1 109 ? -4.411 -0.087 19.933 1.00 91.88 109 ARG A O 1
ATOM 905 N N . LEU A 1 110 ? -4.420 -0.686 17.770 1.00 88.75 110 LEU A N 1
ATOM 906 C CA . LEU A 1 110 ? -5.323 -1.832 17.928 1.00 88.75 110 LEU A CA 1
ATOM 907 C C . LEU A 1 110 ? -4.636 -3.032 18.588 1.00 88.75 110 LEU A C 1
ATOM 909 O O . LEU A 1 110 ? -5.255 -3.725 19.398 1.00 88.75 110 LEU A O 1
ATOM 913 N N . SER A 1 111 ? -3.360 -3.250 18.274 1.00 83.75 111 SER A N 1
ATOM 914 C CA . SER A 1 111 ? -2.553 -4.333 18.846 1.00 83.75 111 SER A CA 1
ATOM 915 C C . SER A 1 111 ? -2.268 -4.117 20.333 1.00 83.75 111 SER A C 1
ATOM 917 O O . SER A 1 111 ? -2.296 -5.069 21.101 1.00 83.75 111 SER A O 1
ATOM 919 N N . ASN A 1 112 ? -2.072 -2.864 20.751 1.00 78.94 112 ASN A N 1
ATOM 920 C CA . ASN A 1 112 ? -1.835 -2.491 22.149 1.00 78.94 112 ASN A CA 1
ATOM 921 C C . ASN A 1 112 ? -3.126 -2.292 22.966 1.00 78.94 112 ASN A C 1
ATOM 923 O O . ASN A 1 112 ? -3.061 -2.130 24.182 1.00 78.94 112 ASN A O 1
ATOM 927 N N . ALA A 1 113 ? -4.290 -2.241 22.308 1.00 60.97 113 ALA A N 1
ATOM 928 C CA . ALA A 1 113 ? -5.601 -2.133 22.954 1.00 60.97 113 ALA A CA 1
ATOM 929 C C . ALA A 1 113 ? -6.277 -3.498 23.200 1.00 60.97 113 ALA A C 1
ATOM 931 O O . ALA A 1 113 ? -7.376 -3.526 23.757 1.00 60.97 113 ALA A O 1
ATOM 932 N N . SER A 1 114 ? -5.646 -4.591 22.754 1.00 50.19 114 SER A N 1
ATOM 933 C CA . SER A 1 114 ? -6.063 -5.984 22.982 1.00 50.19 114 SER A CA 1
ATOM 934 C C . SER A 1 114 ? -5.377 -6.552 24.225 1.00 50.19 114 SER A C 1
ATOM 936 O O . SER A 1 114 ? -6.033 -7.343 24.936 1.00 50.19 114 SER A O 1
#

pLDDT: mean 81.53, std 16.13, range [35.88, 96.12]

Radius of gyration: 17.97 Å; chains: 1; bounding box: 51×20×53 Å

Foldseek 3Di:
DDPDDDPVVVVVVVVVVVVVVVVVVVCCVVQFVVVLVVVVVPDVVSVVLVVVLVVLVVVLVVLVCVLPVDDPDDPVCVVVSVVSVVVSVVSVVVSVVCCVPPRVVVSVVVVVVD

Secondary structure (DSSP, 8-state):
------HHHHHHHHHHHHHHHHHHHHHHIIIIIHHHHHHHTT-HHHHHHHHHHHHHHHHHHHHHHHHHT--TT-STHHHHHHHHHHHHHHHHHHHHHHIIIIIHHHHHHHHTT-